Protein AF-A0ABD0LBJ8-F1 (afdb_monomer)

pLDDT: mean 75.41, std 18.87, range [37.12, 96.44]

Solvent-accessible surface area (backbone atoms only — not comparable to full-atom values): 8041 Å² total; per-residue (Å²): 137,84,80,82,58,65,66,61,53,30,58,74,68,73,45,76,58,71,65,61,52,50,52,53,50,43,50,54,51,50,53,54,32,66,19,31,84,89,42,75,59,33,61,58,64,74,44,83,78,84,68,85,86,60,100,71,45,73,64,54,51,41,52,52,52,50,60,76,42,48,92,79,50,78,96,73,78,71,70,57,60,75,73,72,73,68,58,73,90,63,93,75,80,80,69,74,86,67,92,69,88,79,82,81,70,96,66,96,70,92,77,87,76,80,86,83,76,135

Secondary structure (DSSP, 8-state):
-PPPPHHHHHHHTTPPPHHHHHHHHHHHHHHHHHH-TT-HHHHHHHS----SS-S--HHHHHHHHHHHTTTTS-S--PPPPGGGGGS---TT-------------SS-----PPPPP-

Radius of gyration: 24.36 Å; Cα contacts (8 Å, |Δi|>4): 40; chains: 1; bounding box: 75×47×55 Å

Structure (mmCIF, N/CA/C/O backbone):
data_AF-A0ABD0LBJ8-F1
#
_entry.id   AF-A0ABD0LBJ8-F1
#
loop_
_atom_site.group_PDB
_atom_site.id
_atom_site.type_symbol
_atom_site.label_atom_id
_atom_site.label_alt_id
_atom_site.label_comp_id
_atom_site.label_asym_id
_atom_site.label_entity_id
_atom_site.label_seq_id
_atom_site.pdbx_PDB_ins_code
_atom_site.Cartn_x
_atom_site.Cartn_y
_atom_site.Cartn_z
_atom_site.occupancy
_atom_site.B_iso_or_equiv
_atom_site.auth_seq_id
_atom_site.auth_comp_id
_atom_site.auth_asym_id
_atom_site.auth_atom_id
_atom_site.pdbx_PDB_model_num
ATOM 1 N N . MET A 1 1 ? -0.950 3.191 -35.096 1.00 82.00 1 MET A N 1
ATOM 2 C CA . MET A 1 1 ? 0.172 3.295 -34.131 1.00 82.00 1 MET A CA 1
ATOM 3 C C . MET A 1 1 ? 0.077 2.151 -33.137 1.00 82.00 1 MET A C 1
ATOM 5 O O . MET A 1 1 ? -1.035 1.815 -32.752 1.00 82.00 1 MET A O 1
ATOM 9 N N . LYS A 1 2 ? 1.204 1.543 -32.747 1.00 87.56 2 LYS A N 1
ATOM 10 C CA . LYS A 1 2 ? 1.242 0.554 -31.658 1.00 87.56 2 LYS A CA 1
ATOM 11 C C . LYS A 1 2 ? 1.616 1.270 -30.362 1.00 87.56 2 LYS A C 1
ATOM 13 O O . LYS A 1 2 ? 2.491 2.129 -30.386 1.00 87.56 2 LYS A O 1
ATOM 18 N N . SER A 1 3 ? 0.939 0.945 -29.268 1.00 92.62 3 SER A N 1
ATOM 19 C CA . SER A 1 3 ? 1.266 1.468 -27.940 1.00 92.62 3 SER A CA 1
ATOM 20 C C . SER A 1 3 ? 2.429 0.698 -27.319 1.00 92.62 3 SER A C 1
ATOM 22 O O . SER A 1 3 ? 2.572 -0.506 -27.545 1.00 92.62 3 SER A O 1
ATOM 24 N N . THR A 1 4 ? 3.221 1.372 -26.490 1.00 91.81 4 THR A N 1
ATOM 25 C CA . THR A 1 4 ? 4.264 0.731 -25.682 1.00 91.81 4 THR A CA 1
ATOM 26 C C . THR A 1 4 ? 3.622 -0.115 -24.576 1.00 91.81 4 THR A C 1
ATOM 28 O O . THR A 1 4 ? 2.739 0.385 -23.874 1.00 91.81 4 THR A O 1
ATOM 31 N N . PRO A 1 5 ? 4.027 -1.3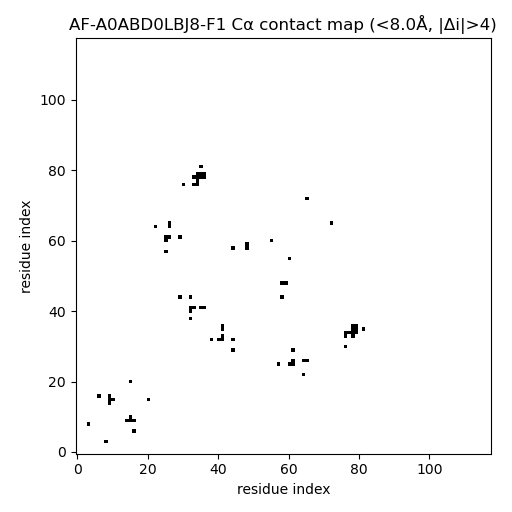85 -24.390 1.00 94.94 5 PRO A N 1
ATOM 32 C CA . PRO A 1 5 ? 3.555 -2.196 -23.272 1.00 94.94 5 PRO A CA 1
ATOM 33 C C . PRO A 1 5 ? 3.884 -1.555 -21.918 1.00 94.94 5 PRO A C 1
ATOM 35 O O . PRO A 1 5 ? 4.990 -1.056 -21.718 1.00 94.94 5 PRO A O 1
ATOM 38 N N . ILE A 1 6 ? 2.945 -1.623 -20.967 1.00 93.69 6 ILE A N 1
ATOM 39 C CA . ILE A 1 6 ? 3.064 -0.967 -19.651 1.00 93.69 6 ILE A CA 1
ATOM 40 C C . ILE A 1 6 ? 4.344 -1.363 -18.905 1.00 93.69 6 ILE A C 1
ATOM 42 O O . ILE A 1 6 ? 5.007 -0.496 -18.354 1.00 93.69 6 ILE A O 1
ATOM 46 N N . LYS A 1 7 ? 4.738 -2.641 -18.966 1.00 93.94 7 LYS A N 1
ATOM 47 C CA . LYS A 1 7 ? 5.938 -3.152 -18.287 1.00 93.94 7 LYS A CA 1
ATOM 48 C C . LYS A 1 7 ? 7.211 -2.463 -18.774 1.00 93.94 7 LYS A C 1
ATOM 50 O O . LYS A 1 7 ? 8.012 -2.022 -17.967 1.00 93.94 7 LYS A O 1
ATOM 55 N N . VAL A 1 8 ? 7.336 -2.284 -20.090 1.00 95.06 8 VAL A N 1
ATOM 56 C CA . VAL A 1 8 ? 8.487 -1.603 -20.702 1.00 95.06 8 VAL A CA 1
ATOM 57 C C . VAL A 1 8 ? 8.537 -0.143 -20.261 1.00 95.06 8 VAL A C 1
ATOM 59 O O . VAL A 1 8 ? 9.608 0.387 -19.984 1.00 95.06 8 VAL A O 1
ATOM 62 N N . MET A 1 9 ? 7.380 0.515 -20.162 1.00 95.69 9 MET A N 1
ATOM 63 C CA . MET A 1 9 ? 7.299 1.888 -19.664 1.00 95.69 9 MET A CA 1
ATOM 64 C C . MET A 1 9 ? 7.648 1.981 -18.170 1.00 95.69 9 MET A C 1
ATOM 66 O O . MET A 1 9 ? 8.382 2.886 -17.786 1.00 95.69 9 MET A O 1
ATOM 70 N N . GLU A 1 10 ? 7.153 1.059 -17.340 1.00 95.94 10 GLU A N 1
ATOM 71 C CA . GLU A 1 10 ? 7.477 0.981 -15.908 1.00 95.94 10 GLU A CA 1
ATOM 72 C C . GLU A 1 10 ? 8.982 0.761 -15.692 1.00 95.94 10 GLU A C 1
ATOM 74 O O . GLU A 1 10 ? 9.595 1.488 -14.914 1.00 95.94 10 GLU A O 1
ATOM 79 N N . GLU A 1 11 ? 9.596 -0.153 -16.447 1.00 95.25 11 GLU A N 1
ATOM 80 C CA . GLU A 1 11 ? 11.039 -0.417 -16.419 1.00 95.25 11 GLU A CA 1
ATOM 81 C C . GLU A 1 11 ? 11.854 0.797 -16.884 1.00 95.25 11 GLU A C 1
ATOM 83 O O . GLU A 1 11 ? 12.781 1.217 -16.195 1.00 95.25 11 GLU A O 1
ATOM 88 N N . THR A 1 12 ? 11.476 1.410 -18.013 1.00 96.44 12 THR A N 1
ATOM 89 C CA . THR A 1 12 ? 12.185 2.577 -18.573 1.00 96.44 12 THR A CA 1
ATOM 90 C C . THR A 1 12 ? 12.119 3.781 -17.636 1.00 96.44 12 THR A C 1
ATOM 92 O O . THR A 1 12 ? 13.085 4.528 -17.513 1.00 96.44 12 THR A O 1
ATOM 95 N N . ALA A 1 13 ? 10.985 3.977 -16.961 1.00 95.56 13 ALA A N 1
ATOM 96 C CA . ALA A 1 13 ? 10.799 5.060 -16.003 1.00 95.56 13 ALA A CA 1
ATOM 97 C C . ALA A 1 13 ? 11.308 4.719 -14.588 1.00 95.56 13 ALA A C 1
ATOM 99 O O . ALA A 1 13 ? 11.181 5.554 -13.694 1.00 95.56 13 ALA A O 1
ATOM 100 N N . ALA A 1 14 ? 11.847 3.512 -14.367 1.00 95.75 14 ALA A N 1
ATOM 101 C CA . ALA A 1 14 ? 12.228 2.989 -13.053 1.00 95.75 14 ALA A CA 1
ATOM 102 C C . ALA A 1 14 ? 11.095 3.074 -12.003 1.00 95.75 14 ALA A C 1
ATOM 104 O O . ALA A 1 14 ? 11.324 3.326 -10.820 1.00 95.75 14 ALA A O 1
ATOM 105 N N . ILE A 1 15 ? 9.847 2.867 -12.435 1.00 94.50 15 ILE A N 1
ATOM 106 C CA . ILE A 1 15 ? 8.656 2.903 -11.584 1.00 94.50 15 ILE A CA 1
ATOM 107 C C . ILE A 1 15 ? 8.279 1.473 -11.196 1.00 94.50 15 ILE A C 1
ATOM 109 O O . ILE A 1 15 ? 8.213 0.580 -12.036 1.00 94.50 15 ILE A O 1
ATOM 113 N N . HIS A 1 16 ? 7.958 1.251 -9.920 1.00 95.06 16 HIS A N 1
ATOM 114 C CA . HIS A 1 16 ? 7.451 -0.046 -9.477 1.00 95.06 16 HIS A CA 1
ATOM 115 C C . HIS A 1 16 ? 6.131 -0.431 -10.169 1.00 95.06 16 HIS A C 1
ATOM 117 O O . HIS A 1 16 ? 5.308 0.443 -10.457 1.00 95.06 16 HIS A O 1
ATOM 123 N N . PRO A 1 17 ? 5.852 -1.735 -10.342 1.00 95.75 17 PRO A N 1
ATOM 124 C CA . PRO A 1 17 ? 4.577 -2.200 -10.874 1.00 95.75 17 PRO A CA 1
ATOM 125 C C . PRO A 1 17 ? 3.379 -1.604 -10.129 1.00 95.75 17 PRO A C 1
ATOM 127 O O . PRO A 1 17 ? 3.434 -1.349 -8.920 1.00 95.75 17 PRO A O 1
ATOM 130 N N . LEU A 1 18 ? 2.281 -1.374 -10.849 1.00 92.62 18 LEU A N 1
ATOM 131 C CA . LEU A 1 18 ? 1.075 -0.748 -10.294 1.00 92.62 18 LEU A CA 1
ATOM 132 C C . LEU A 1 18 ? 0.559 -1.419 -9.012 1.00 92.62 18 LEU A C 1
ATOM 134 O O . LEU A 1 18 ? 0.155 -0.718 -8.086 1.00 92.62 18 LEU A O 1
ATOM 138 N N . ASP A 1 19 ? 0.604 -2.746 -8.934 1.00 92.38 19 ASP A N 1
ATOM 139 C CA . ASP A 1 19 ? 0.091 -3.478 -7.773 1.00 92.38 19 ASP A CA 1
ATOM 140 C C . ASP A 1 19 ? 0.940 -3.227 -6.524 1.00 92.38 19 ASP A C 1
ATOM 142 O O . ASP A 1 19 ? 0.404 -2.837 -5.491 1.00 92.38 19 ASP A O 1
ATOM 146 N N . LYS A 1 20 ? 2.273 -3.245 -6.648 1.00 93.19 20 LYS A N 1
ATOM 147 C CA . LYS A 1 20 ? 3.174 -2.896 -5.536 1.00 93.19 20 LYS A CA 1
ATOM 148 C C . LYS A 1 20 ? 2.964 -1.466 -5.038 1.00 93.19 20 LYS A C 1
ATOM 150 O O . LYS A 1 20 ? 3.029 -1.207 -3.839 1.00 93.19 20 LYS A O 1
ATOM 155 N N . ARG A 1 21 ? 2.658 -0.531 -5.942 1.00 94.94 21 ARG A N 1
ATOM 156 C CA . ARG A 1 21 ? 2.320 0.853 -5.571 1.00 94.94 21 ARG A CA 1
ATOM 157 C C . ARG A 1 21 ? 0.989 0.945 -4.821 1.00 94.94 21 ARG A C 1
ATOM 159 O O . ARG A 1 21 ? 0.865 1.760 -3.906 1.00 94.94 21 ARG A O 1
ATOM 166 N N . ARG A 1 22 ? -0.007 0.136 -5.196 1.00 94.88 22 ARG A N 1
ATOM 167 C CA . ARG A 1 22 ? -1.295 0.054 -4.486 1.00 94.88 22 ARG A CA 1
ATOM 168 C C . ARG A 1 22 ? -1.102 -0.501 -3.080 1.00 94.88 22 ARG A C 1
ATOM 170 O O . ARG A 1 22 ? -1.596 0.117 -2.140 1.00 94.88 22 ARG A O 1
ATOM 177 N N . ASP A 1 23 ? -0.326 -1.569 -2.939 1.00 94.00 23 ASP A N 1
ATOM 178 C CA . ASP A 1 23 ? -0.034 -2.190 -1.645 1.00 94.00 23 ASP A CA 1
ATOM 179 C C . ASP A 1 23 ? 0.689 -1.212 -0.714 1.00 94.00 23 ASP A C 1
ATOM 181 O O . ASP A 1 23 ? 0.227 -0.949 0.398 1.00 94.00 23 ASP A O 1
ATOM 185 N N . ALA A 1 24 ? 1.748 -0.561 -1.207 1.00 93.31 24 ALA A N 1
ATOM 186 C CA . ALA A 1 24 ? 2.480 0.456 -0.454 1.00 93.31 24 ALA A CA 1
ATOM 187 C C . ALA A 1 24 ? 1.569 1.616 -0.011 1.00 93.31 24 ALA A C 1
ATOM 189 O O . ALA A 1 24 ? 1.655 2.093 1.123 1.00 93.31 24 ALA A O 1
ATOM 190 N N . LYS A 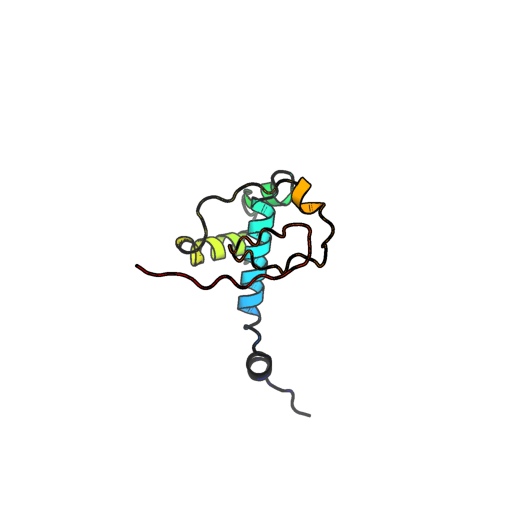1 25 ? 0.643 2.047 -0.878 1.00 95.69 25 LYS A N 1
ATOM 191 C CA . LYS A 1 25 ? -0.338 3.087 -0.546 1.00 95.69 25 LYS A CA 1
ATOM 192 C C . LYS A 1 25 ? -1.307 2.636 0.548 1.00 95.69 25 LYS A C 1
ATOM 194 O O . LYS A 1 25 ? -1.610 3.428 1.442 1.00 95.69 25 LYS A O 1
ATOM 199 N N . ILE A 1 26 ? -1.783 1.392 0.492 1.00 94.12 26 ILE A N 1
ATOM 200 C CA . ILE A 1 26 ? -2.665 0.820 1.517 1.00 94.12 26 ILE A CA 1
ATOM 201 C C . ILE A 1 26 ? -1.931 0.735 2.854 1.00 94.12 26 ILE A C 1
ATOM 203 O O . ILE A 1 26 ? -2.484 1.154 3.874 1.00 94.12 26 ILE A O 1
ATOM 207 N N . MET A 1 27 ? -0.683 0.260 2.854 1.00 92.75 27 MET A N 1
ATOM 208 C CA . MET A 1 27 ? 0.146 0.184 4.057 1.00 92.75 27 MET A CA 1
ATOM 209 C C . MET A 1 27 ? 0.378 1.566 4.671 1.00 92.75 27 MET A C 1
ATOM 211 O O . MET A 1 27 ? 0.084 1.762 5.849 1.00 92.75 27 MET A O 1
ATOM 215 N N . GLY A 1 28 ? 0.796 2.553 3.872 1.00 91.25 28 GLY A N 1
ATOM 216 C CA . GLY A 1 28 ? 1.023 3.916 4.356 1.00 91.25 28 GLY A CA 1
ATOM 217 C C . GLY A 1 28 ? -0.239 4.572 4.927 1.00 91.25 28 GLY A C 1
ATOM 218 O O . GLY A 1 28 ? -0.194 5.218 5.973 1.00 91.25 28 GLY A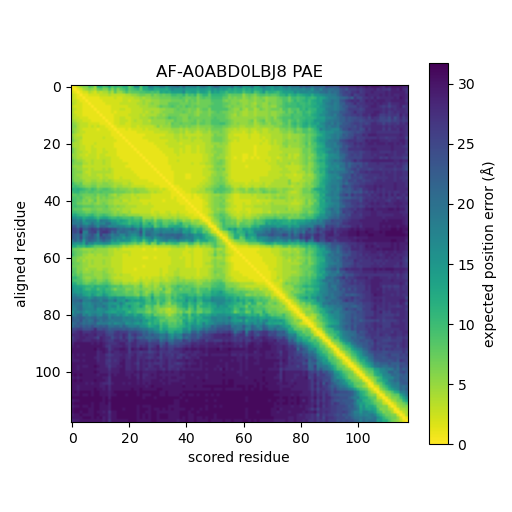 O 1
ATOM 219 N N . GLN A 1 29 ? -1.399 4.374 4.291 1.00 92.75 29 GLN A N 1
ATOM 220 C CA . GLN A 1 29 ? -2.673 4.880 4.816 1.00 92.75 29 GLN A CA 1
ATOM 221 C C . GLN A 1 29 ? -3.107 4.163 6.094 1.00 92.75 29 GLN A C 1
ATOM 223 O O . GLN A 1 29 ? -3.608 4.802 7.017 1.00 92.75 29 GLN A O 1
ATOM 228 N N . THR A 1 30 ? -2.912 2.848 6.154 1.00 91.69 30 THR A N 1
ATOM 229 C CA . THR A 1 30 ? -3.218 2.044 7.340 1.00 91.69 30 THR A CA 1
ATOM 230 C C . THR A 1 30 ? -2.420 2.532 8.537 1.00 91.69 30 THR A C 1
ATOM 232 O O . THR A 1 30 ? -2.996 2.780 9.594 1.00 91.69 30 THR A O 1
ATOM 235 N N . GLU A 1 31 ? -1.119 2.729 8.346 1.00 89.81 31 GLU A N 1
ATOM 236 C CA . GLU A 1 31 ? -0.222 3.228 9.379 1.00 89.81 31 GLU A CA 1
ATOM 237 C C . GLU A 1 31 ? -0.626 4.629 9.833 1.00 89.81 31 GLU A C 1
ATOM 239 O O . GLU A 1 31 ? -0.860 4.859 11.018 1.00 89.81 31 GLU A O 1
ATOM 244 N N . LYS A 1 32 ? -0.887 5.528 8.876 1.00 90.25 32 LYS A N 1
ATOM 245 C CA . LYS A 1 32 ? -1.422 6.860 9.168 1.00 90.25 32 LYS A CA 1
ATOM 246 C C . LYS A 1 32 ? -2.662 6.798 10.066 1.00 90.25 32 LYS A C 1
ATOM 248 O O . LYS A 1 32 ? -2.762 7.556 11.023 1.00 90.25 32 LYS A O 1
ATOM 253 N N . TYR A 1 33 ? -3.625 5.921 9.781 1.00 90.69 33 TYR A N 1
ATOM 254 C CA . TYR A 1 33 ? -4.846 5.834 10.589 1.00 90.69 33 TYR A CA 1
ATOM 255 C C . TYR A 1 33 ? -4.635 5.187 11.957 1.00 90.69 33 TYR A C 1
ATOM 257 O O . TYR A 1 33 ? -5.348 5.546 12.893 1.00 90.69 33 TYR A O 1
ATOM 265 N N . LYS A 1 34 ? -3.678 4.263 12.097 1.00 87.75 34 LYS A N 1
ATOM 266 C CA . LYS A 1 34 ? -3.311 3.699 13.404 1.00 87.75 34 LYS A CA 1
ATOM 267 C C . LYS A 1 34 ? -2.742 4.772 14.323 1.00 87.75 34 LYS A C 1
ATOM 269 O O . LYS A 1 34 ? -3.132 4.828 15.491 1.00 87.75 34 LYS A O 1
ATOM 274 N N . CYS A 1 35 ? -1.902 5.649 13.779 1.00 87.44 35 CYS A N 1
ATOM 275 C CA . CYS A 1 35 ? -1.236 6.677 14.564 1.00 87.44 35 CYS A CA 1
ATOM 276 C C . CYS A 1 35 ? -2.120 7.892 14.882 1.00 87.44 35 CYS A C 1
ATOM 278 O O . CYS A 1 35 ? -1.740 8.694 15.725 1.00 87.44 35 CYS A O 1
ATOM 280 N N . LEU A 1 36 ? -3.300 8.038 14.267 1.00 88.62 36 LEU A N 1
ATOM 281 C CA . LEU A 1 36 ? -4.221 9.147 14.540 1.00 88.62 36 LEU A CA 1
ATOM 282 C C . LEU A 1 36 ? -5.350 8.714 15.493 1.00 88.62 36 LEU A C 1
ATOM 284 O O . LEU A 1 36 ? -6.368 8.182 15.033 1.00 88.62 36 LEU A O 1
ATOM 288 N N . PRO A 1 37 ? -5.229 8.955 16.816 1.00 84.62 37 PRO A N 1
ATOM 289 C CA . PRO A 1 37 ? -6.149 8.397 17.805 1.00 84.62 37 PRO A CA 1
ATOM 290 C C . PRO A 1 37 ? -7.600 8.858 17.637 1.00 84.62 37 PRO A C 1
ATOM 292 O O . PRO A 1 37 ? -8.505 8.058 17.876 1.00 84.62 37 PRO A O 1
ATOM 295 N N . ASN A 1 38 ? -7.804 10.095 17.173 1.00 88.44 38 ASN A N 1
ATOM 296 C CA . ASN A 1 38 ? -9.113 10.739 17.013 1.00 88.44 38 ASN A CA 1
ATOM 297 C C . ASN A 1 38 ? -9.688 10.615 15.589 1.00 88.44 38 ASN A C 1
ATOM 299 O O . ASN A 1 38 ? -10.725 11.202 15.283 1.00 88.44 38 ASN A O 1
ATOM 303 N N . HIS A 1 39 ? -9.025 9.885 14.686 1.00 89.62 39 HIS A N 1
ATOM 304 C CA . HIS A 1 39 ? -9.475 9.775 13.302 1.00 89.62 39 HIS A CA 1
ATOM 305 C C . HIS A 1 39 ? -10.565 8.694 13.159 1.00 89.62 39 HIS A C 1
ATOM 307 O O . HIS A 1 39 ? -10.361 7.562 13.605 1.00 89.62 39 HIS A O 1
ATOM 313 N N . PRO A 1 40 ? -11.688 8.956 12.460 1.00 89.94 40 PRO A N 1
ATOM 314 C CA . PRO A 1 40 ? -12.801 8.003 12.352 1.00 89.94 40 PRO A CA 1
ATOM 315 C C . PRO A 1 40 ? -12.392 6.667 11.716 1.00 89.94 40 PRO A C 1
ATOM 317 O O . PRO A 1 40 ? -12.939 5.612 12.042 1.00 89.94 40 PRO A O 1
ATOM 320 N N . MET A 1 41 ? -11.387 6.674 10.830 1.00 91.44 41 MET A N 1
ATOM 321 C CA . MET A 1 41 ? -10.869 5.425 10.264 1.00 91.44 41 MET A CA 1
ATOM 322 C C . MET A 1 41 ? -10.223 4.510 11.297 1.00 91.44 41 MET A C 1
ATOM 324 O O . MET A 1 41 ? -10.312 3.305 11.111 1.00 91.44 41 MET A O 1
ATOM 328 N N . ARG A 1 42 ? -9.641 5.016 12.390 1.00 89.69 42 ARG A N 1
ATOM 329 C CA . ARG A 1 42 ? -9.010 4.161 13.405 1.00 89.69 42 ARG A CA 1
ATOM 330 C C . ARG A 1 42 ? -10.010 3.170 13.999 1.00 89.69 42 ARG A C 1
ATOM 332 O O . ARG A 1 42 ? -9.737 1.976 14.067 1.00 89.69 42 ARG A O 1
ATOM 339 N N . GLN A 1 43 ? -11.211 3.645 14.333 1.00 88.44 43 GLN A N 1
ATOM 340 C CA . GLN A 1 43 ? -12.291 2.779 14.807 1.00 88.44 43 GLN A CA 1
ATOM 341 C C . GLN A 1 43 ? -12.742 1.791 13.720 1.00 88.44 43 GLN A C 1
ATOM 343 O O . GLN A 1 43 ? -12.934 0.610 13.999 1.00 88.44 43 GLN A O 1
ATOM 348 N N . ARG A 1 44 ? -12.856 2.246 12.464 1.00 88.44 44 ARG A N 1
ATOM 349 C CA . ARG A 1 44 ? -13.237 1.387 11.329 1.00 88.44 44 ARG A CA 1
ATOM 350 C C . ARG A 1 44 ? -12.202 0.300 11.018 1.00 88.44 44 ARG A C 1
ATOM 352 O O . ARG A 1 44 ? -12.603 -0.786 10.618 1.00 88.44 44 ARG A O 1
ATOM 359 N N . MET A 1 45 ? -10.911 0.569 11.223 1.00 87.31 45 MET A N 1
ATOM 360 C CA . MET A 1 45 ? -9.818 -0.407 11.080 1.00 87.31 45 MET A CA 1
ATOM 361 C C . MET A 1 45 ? -9.933 -1.557 12.081 1.00 87.31 45 MET A C 1
ATOM 363 O O . MET A 1 45 ? -9.708 -2.715 11.723 1.00 87.31 45 MET A O 1
ATOM 367 N N . ASN A 1 46 ? -10.343 -1.240 13.310 1.00 83.44 46 ASN A N 1
ATOM 368 C CA . ASN A 1 46 ? -10.535 -2.219 14.382 1.00 83.44 46 ASN A CA 1
ATOM 369 C C . ASN A 1 46 ? -11.875 -2.964 14.282 1.00 83.44 46 ASN A C 1
ATOM 371 O O . ASN A 1 46 ? -12.050 -4.005 14.910 1.00 83.44 46 ASN A O 1
ATOM 375 N N . GLY A 1 47 ? -12.820 -2.445 13.498 1.00 81.81 47 GLY A N 1
ATOM 376 C CA . GLY A 1 47 ? -14.127 -3.055 13.296 1.00 81.81 47 GLY A CA 1
ATOM 377 C C . GLY A 1 47 ? -14.081 -4.389 12.543 1.00 81.81 47 GLY A C 1
ATOM 378 O O . GLY A 1 47 ? -13.126 -4.728 11.831 1.00 81.81 47 GLY A O 1
ATOM 379 N N . ILE A 1 48 ? -15.174 -5.141 12.673 1.00 76.81 48 ILE A N 1
ATOM 380 C CA . ILE A 1 48 ? -15.429 -6.329 11.859 1.00 76.81 48 ILE A CA 1
ATOM 381 C C . ILE A 1 48 ? -15.816 -5.861 10.454 1.00 76.81 48 ILE A C 1
ATOM 383 O O . ILE A 1 48 ? -16.662 -4.983 10.272 1.00 76.81 48 ILE A O 1
ATOM 387 N N . THR A 1 49 ? -15.181 -6.439 9.439 1.00 73.50 49 THR A N 1
ATOM 388 C CA . THR A 1 49 ? -15.537 -6.189 8.045 1.00 73.50 49 THR A CA 1
ATOM 389 C C . THR A 1 49 ? -16.874 -6.859 7.755 1.00 73.50 49 THR A C 1
ATOM 391 O O . THR A 1 49 ? -16.940 -8.084 7.661 1.00 73.50 49 THR A O 1
ATOM 394 N N . ASN A 1 50 ? -17.942 -6.070 7.615 1.00 67.00 50 ASN A N 1
ATOM 395 C CA . ASN A 1 50 ? -19.258 -6.558 7.196 1.00 67.00 50 ASN A CA 1
ATOM 396 C C . ASN A 1 50 ? -19.199 -6.971 5.717 1.00 67.00 50 ASN A C 1
ATOM 398 O O . ASN A 1 50 ? -19.575 -6.219 4.817 1.00 67.00 50 ASN A O 1
ATOM 402 N N . ASN A 1 51 ? -18.671 -8.165 5.460 1.00 62.16 51 ASN A N 1
ATOM 403 C CA . ASN A 1 51 ? -18.342 -8.659 4.127 1.00 62.16 51 ASN A CA 1
ATOM 404 C C . ASN A 1 51 ? -19.564 -9.273 3.424 1.00 62.16 51 ASN A C 1
ATOM 406 O O . ASN A 1 51 ? -19.526 -10.407 2.959 1.00 62.16 51 ASN A O 1
ATOM 410 N N . ARG A 1 52 ? -20.677 -8.530 3.333 1.00 65.19 52 ARG A N 1
ATOM 411 C CA . ARG A 1 52 ? -21.907 -9.084 2.746 1.00 65.19 52 ARG A CA 1
ATOM 412 C C . ARG A 1 52 ? -21.816 -9.297 1.227 1.00 65.19 52 ARG A C 1
ATOM 414 O O . ARG A 1 52 ? -22.588 -10.104 0.738 1.00 65.19 52 ARG A O 1
ATOM 421 N N . PHE A 1 53 ? -20.924 -8.623 0.478 1.00 64.19 53 PHE A N 1
ATOM 422 C CA . PHE A 1 53 ? -20.926 -8.759 -0.997 1.00 64.19 53 PHE A CA 1
ATOM 423 C C . PHE A 1 53 ? -19.654 -8.365 -1.799 1.00 64.19 53 PHE A C 1
ATOM 425 O O . PHE A 1 53 ? -19.755 -8.226 -3.016 1.00 64.19 53 PHE A O 1
ATOM 432 N N . LYS A 1 54 ? -18.455 -8.170 -1.214 1.00 64.62 54 LYS A N 1
ATOM 433 C CA . LYS A 1 54 ? -17.227 -7.895 -2.009 1.00 64.62 54 LYS A CA 1
ATOM 434 C C . LYS A 1 54 ? -16.015 -8.717 -1.558 1.00 64.62 54 LYS A C 1
ATOM 436 O O . LYS A 1 54 ? -15.741 -8.800 -0.367 1.00 64.62 54 LYS A O 1
ATOM 441 N N . HIS A 1 55 ? -15.290 -9.277 -2.534 1.00 65.19 55 HIS A N 1
ATOM 442 C CA . HIS A 1 55 ? -14.089 -10.102 -2.335 1.00 65.19 55 HIS A CA 1
ATOM 443 C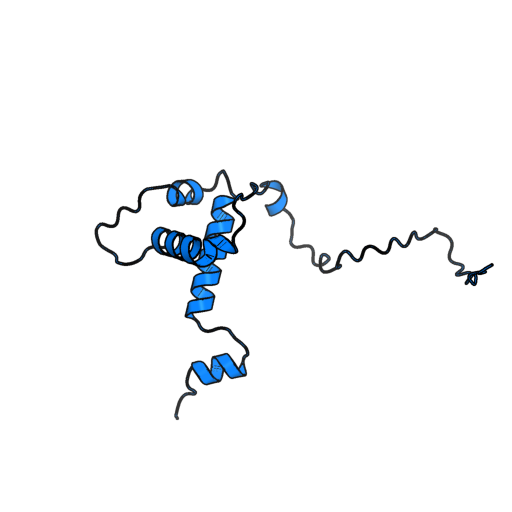 C . HIS A 1 55 ? -12.882 -9.335 -1.763 1.00 65.19 55 HIS A C 1
ATOM 445 O O . HIS A 1 55 ? -11.988 -9.967 -1.213 1.00 65.19 55 HIS A O 1
ATOM 451 N N . SER A 1 56 ? -12.866 -8.001 -1.837 1.00 73.56 56 SER A N 1
ATOM 452 C CA . SER A 1 56 ? -11.822 -7.162 -1.239 1.00 73.56 56 SER A CA 1
ATOM 453 C C . SER A 1 56 ? -12.389 -5.841 -0.714 1.00 73.56 56 SER A C 1
ATOM 455 O O . SER A 1 56 ? -13.345 -5.271 -1.252 1.00 73.56 56 SER A O 1
ATOM 457 N N . SER A 1 57 ? -11.815 -5.363 0.387 1.00 85.56 57 SER A N 1
ATOM 458 C CA . SER A 1 57 ? -12.082 -4.053 0.983 1.00 85.56 57 SER A CA 1
ATOM 459 C C . SER A 1 57 ? -10.773 -3.499 1.529 1.00 85.56 57 SER A C 1
ATOM 461 O O . SER A 1 57 ? -9.895 -4.274 1.889 1.00 85.56 57 SER A O 1
ATOM 463 N N . PHE A 1 58 ? -10.659 -2.178 1.679 1.00 89.00 58 PHE A N 1
ATOM 464 C CA . PHE A 1 58 ? -9.452 -1.561 2.247 1.00 89.00 58 PHE A CA 1
ATOM 465 C C . PHE A 1 58 ? -9.026 -2.206 3.579 1.00 89.00 58 PHE A C 1
ATOM 467 O O . PHE A 1 58 ? -7.853 -2.484 3.797 1.00 89.00 58 PHE A O 1
ATOM 474 N N . ILE A 1 59 ? -9.992 -2.516 4.450 1.00 89.19 59 ILE A N 1
ATOM 475 C CA . ILE A 1 59 ? -9.733 -3.168 5.740 1.00 89.19 59 ILE A CA 1
ATOM 476 C C . ILE A 1 59 ? -9.241 -4.608 5.548 1.00 89.19 59 ILE A C 1
ATOM 478 O O . ILE A 1 59 ? -8.329 -5.037 6.243 1.00 89.19 59 ILE A O 1
ATOM 482 N N . HIS A 1 60 ? -9.821 -5.351 4.607 1.00 88.44 60 HIS A N 1
ATOM 483 C CA . HIS A 1 60 ? -9.368 -6.701 4.280 1.00 88.44 60 HIS A CA 1
ATOM 484 C C . HIS A 1 60 ? -7.936 -6.685 3.732 1.00 88.44 60 HIS A C 1
ATOM 486 O O . HIS A 1 60 ? -7.069 -7.371 4.262 1.00 88.44 60 HIS A O 1
ATOM 492 N N . ASP A 1 61 ? -7.672 -5.838 2.740 1.00 90.44 61 ASP A N 1
ATOM 493 C CA . ASP A 1 61 ? -6.384 -5.784 2.051 1.00 90.44 61 ASP A CA 1
ATOM 494 C C . ASP A 1 61 ? -5.287 -5.277 2.993 1.00 90.44 61 ASP A C 1
ATOM 496 O O . ASP A 1 61 ? -4.205 -5.849 3.043 1.00 90.44 61 ASP A O 1
ATOM 500 N N . SER A 1 62 ? -5.593 -4.288 3.841 1.00 90.94 62 SER A N 1
ATOM 501 C CA . SER A 1 62 ? -4.671 -3.831 4.889 1.00 90.94 62 SER A CA 1
ATOM 502 C C . SER A 1 62 ? -4.311 -4.924 5.898 1.00 90.94 62 SER A C 1
ATOM 504 O O . SER A 1 62 ? -3.156 -5.014 6.307 1.00 90.94 62 SER A O 1
ATOM 506 N N . LYS A 1 63 ? -5.270 -5.775 6.294 1.00 89.25 63 LYS A N 1
ATOM 507 C CA . LYS A 1 63 ? -5.029 -6.893 7.219 1.00 89.25 63 LYS A CA 1
ATOM 508 C C . LYS A 1 63 ? -4.213 -7.998 6.552 1.00 89.25 63 LYS A C 1
ATOM 510 O O . LYS A 1 63 ? -3.297 -8.525 7.178 1.00 89.25 63 LYS A O 1
ATOM 515 N N . SER A 1 64 ? -4.514 -8.318 5.296 1.00 90.56 64 SER A N 1
ATOM 516 C CA . SER A 1 64 ? -3.748 -9.286 4.508 1.00 90.56 64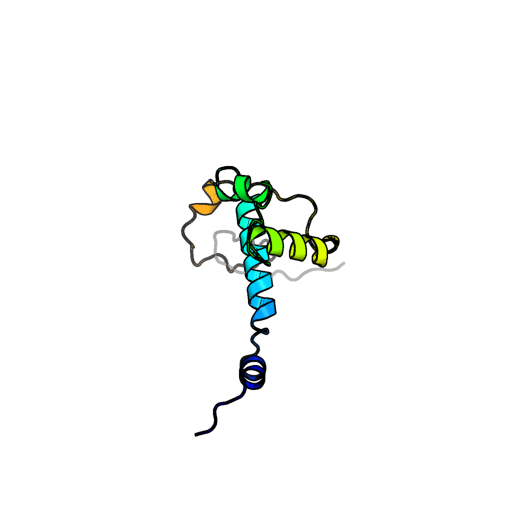 SER A CA 1
ATOM 517 C C . SER A 1 64 ? -2.303 -8.830 4.304 1.00 90.56 64 SER A C 1
ATOM 519 O O . SER A 1 64 ? -1.392 -9.589 4.621 1.00 90.56 64 SER A O 1
ATOM 521 N N . LEU A 1 65 ? -2.086 -7.576 3.893 1.00 91.62 65 LEU A N 1
ATOM 522 C CA . LEU A 1 65 ? -0.746 -6.999 3.725 1.00 91.62 65 LEU A CA 1
ATOM 523 C C . LEU A 1 65 ? 0.019 -6.909 5.050 1.00 91.62 65 LEU A C 1
ATOM 525 O O . LEU A 1 65 ? 1.211 -7.198 5.098 1.00 91.62 65 LEU A O 1
ATOM 529 N N . ALA A 1 66 ? -0.656 -6.560 6.150 1.00 89.50 66 ALA A N 1
ATOM 530 C CA . ALA A 1 66 ? -0.028 -6.551 7.470 1.00 89.50 66 ALA A CA 1
ATOM 531 C C . ALA A 1 66 ? 0.429 -7.951 7.911 1.00 89.50 66 ALA A C 1
ATOM 533 O O . ALA A 1 66 ? 1.448 -8.069 8.583 1.00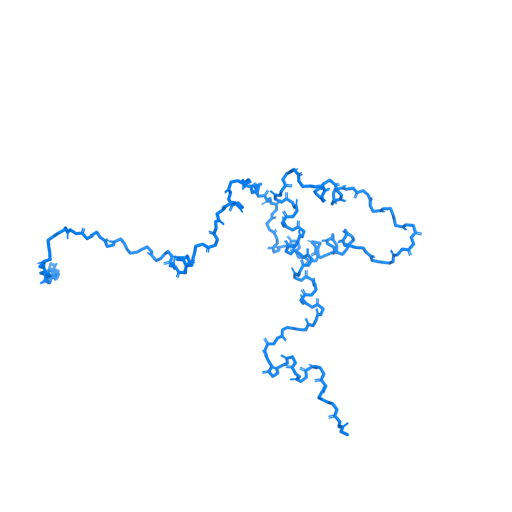 89.50 66 ALA A O 1
ATOM 534 N N . LYS A 1 67 ? -0.308 -9.003 7.531 1.00 90.31 67 LYS A N 1
ATOM 535 C CA . LYS A 1 67 ? 0.076 -10.394 7.797 1.00 90.31 67 LYS A CA 1
ATOM 536 C C . LYS A 1 67 ? 1.236 -10.844 6.906 1.00 90.31 67 LYS A C 1
ATOM 538 O O . LYS A 1 67 ? 2.136 -11.512 7.395 1.00 90.31 67 LYS A O 1
ATOM 543 N N . GLU A 1 68 ? 1.219 -10.482 5.624 1.00 92.31 68 GLU A N 1
ATOM 544 C CA . GLU A 1 68 ? 2.301 -10.801 4.680 1.00 92.31 68 GLU A CA 1
ATOM 545 C C . GLU A 1 68 ? 3.640 -10.186 5.113 1.00 92.31 68 GLU A C 1
ATOM 547 O O . GLU A 1 68 ? 4.685 -10.813 4.973 1.00 92.31 68 GLU A O 1
ATOM 552 N N . HIS A 1 69 ? 3.606 -8.982 5.687 1.00 89.31 69 HIS A N 1
ATOM 553 C CA . HIS A 1 69 ? 4.796 -8.237 6.099 1.00 89.31 69 HIS A CA 1
ATOM 554 C C . HIS A 1 69 ? 4.991 -8.184 7.619 1.00 89.31 69 HIS A C 1
ATOM 556 O O . HIS A 1 69 ? 5.656 -7.278 8.123 1.00 89.31 69 HIS A O 1
ATOM 562 N N . GLN A 1 70 ? 4.425 -9.141 8.358 1.00 87.19 70 GLN A N 1
ATOM 563 C CA . GLN A 1 70 ? 4.423 -9.127 9.822 1.00 87.19 70 GLN A CA 1
ATOM 56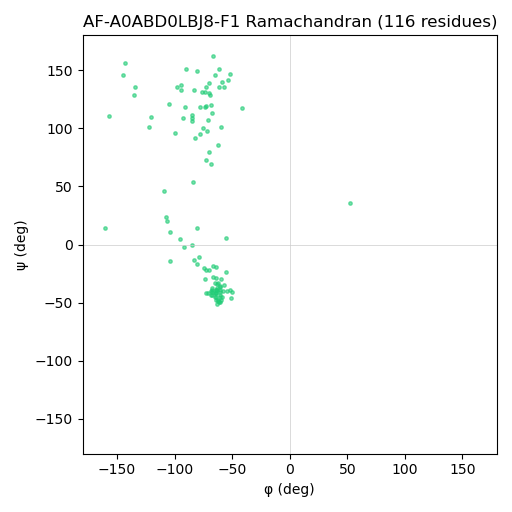4 C C . GLN A 1 70 ? 5.836 -9.057 10.424 1.00 87.19 70 GLN A C 1
ATOM 566 O O . GLN A 1 70 ? 6.031 -8.372 11.423 1.00 87.19 70 GLN A O 1
ATOM 571 N N . ASP A 1 71 ? 6.821 -9.688 9.783 1.00 87.38 71 ASP A N 1
ATOM 572 C CA . ASP A 1 71 ? 8.211 -9.716 10.258 1.00 87.38 71 ASP A CA 1
ATOM 573 C C . ASP A 1 71 ? 8.959 -8.389 10.042 1.00 87.38 71 ASP A C 1
ATOM 575 O O . ASP A 1 71 ? 9.981 -8.133 10.673 1.00 87.38 71 ASP A O 1
ATOM 579 N N . SER A 1 72 ? 8.476 -7.542 9.127 1.00 83.88 72 SER A N 1
ATOM 580 C CA . SER A 1 72 ? 9.123 -6.275 8.750 1.00 83.88 72 SER A CA 1
ATOM 581 C C . SER A 1 72 ? 8.440 -5.042 9.347 1.00 83.88 72 SER A C 1
ATOM 583 O O . SER A 1 72 ? 9.001 -3.948 9.303 1.00 83.88 72 SER A O 1
ATOM 585 N N . ILE A 1 73 ? 7.224 -5.192 9.877 1.00 78.62 73 ILE A N 1
ATOM 586 C CA . ILE A 1 73 ? 6.440 -4.095 10.450 1.00 78.62 73 ILE A CA 1
ATOM 587 C C . ILE A 1 73 ? 6.685 -4.045 11.967 1.00 78.62 73 ILE A C 1
ATOM 589 O O . ILE A 1 73 ? 6.592 -5.075 12.633 1.00 78.62 73 ILE A O 1
ATOM 593 N N . PRO A 1 74 ? 6.952 -2.864 12.553 1.00 74.62 74 PRO A N 1
ATOM 594 C CA . PRO A 1 74 ? 7.109 -2.737 13.996 1.00 74.62 74 PRO A CA 1
ATOM 595 C C . PRO A 1 74 ? 5.822 -3.126 14.738 1.00 74.62 74 PRO A C 1
ATOM 597 O O . PRO A 1 74 ? 4.722 -2.697 14.389 1.00 74.62 74 PRO A O 1
ATOM 600 N N . SER A 1 75 ? 5.965 -3.906 15.812 1.00 73.06 75 SER A N 1
ATOM 601 C CA . SER A 1 75 ? 4.839 -4.430 16.601 1.00 73.06 75 SER A CA 1
ATOM 602 C C . SER A 1 75 ? 4.008 -3.353 17.307 1.00 73.06 75 SER A C 1
ATOM 604 O O . SER A 1 75 ? 2.877 -3.620 17.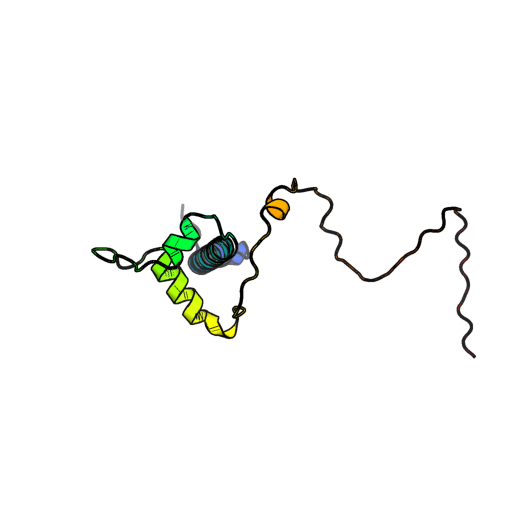709 1.00 73.06 75 SER A O 1
ATOM 606 N N . SER A 1 76 ? 4.559 -2.151 17.493 1.00 73.31 76 SER A N 1
ATOM 607 C CA . SER A 1 76 ? 3.903 -1.048 18.192 1.00 73.31 76 SER A CA 1
ATOM 608 C C . SER A 1 76 ? 4.078 0.258 17.428 1.00 73.31 76 SER A C 1
ATOM 610 O O . SER A 1 76 ? 5.194 0.637 17.075 1.00 73.31 76 SER A O 1
ATOM 612 N N . THR A 1 77 ? 2.962 0.942 17.195 1.00 73.56 77 THR A N 1
ATOM 613 C CA . THR A 1 77 ? 2.892 2.229 16.499 1.00 73.56 77 THR A CA 1
ATOM 614 C C . THR A 1 77 ? 2.661 3.330 17.529 1.00 73.56 77 THR A C 1
ATOM 616 O O . THR A 1 77 ? 1.658 3.290 18.251 1.00 73.56 77 THR A O 1
ATOM 619 N N . LEU A 1 78 ? 3.566 4.307 17.617 1.00 78.38 78 LEU A N 1
ATOM 620 C CA . LEU A 1 78 ? 3.401 5.450 18.516 1.00 78.38 78 LEU A CA 1
ATOM 621 C C . LEU A 1 78 ? 2.318 6.398 17.965 1.00 78.38 78 LEU A C 1
ATOM 623 O O . LEU A 1 78 ? 2.309 6.665 16.761 1.00 78.38 78 LEU A O 1
ATOM 627 N N . PRO A 1 79 ? 1.393 6.902 18.805 1.00 80.12 79 PRO A N 1
ATOM 628 C CA . PRO A 1 79 ? 0.444 7.924 18.379 1.00 80.12 79 PRO A CA 1
ATOM 629 C C . PRO A 1 79 ? 1.183 9.159 17.854 1.00 80.12 79 PRO A C 1
ATOM 631 O O . PRO A 1 79 ? 2.137 9.615 18.480 1.00 80.12 79 PRO A O 1
ATOM 634 N N . LEU A 1 80 ? 0.726 9.699 16.726 1.00 75.75 80 LEU A N 1
ATOM 635 C CA . LEU A 1 80 ? 1.183 10.993 16.229 1.00 75.75 80 LEU A CA 1
ATOM 636 C C . LEU A 1 80 ? 0.525 12.091 17.067 1.00 75.75 80 LEU A C 1
ATOM 638 O O . LEU A 1 80 ? -0.697 12.065 17.269 1.00 75.75 80 LEU A O 1
ATOM 642 N N . ASP A 1 81 ? 1.321 13.049 17.538 1.00 77.81 81 ASP A N 1
ATOM 643 C CA . ASP A 1 81 ? 0.792 14.249 18.176 1.00 77.81 81 ASP A CA 1
ATOM 644 C C . ASP A 1 81 ? 0.098 15.096 17.092 1.00 77.81 81 ASP A C 1
ATOM 646 O O . ASP A 1 81 ? 0.684 15.353 16.035 1.00 77.81 81 ASP A O 1
ATOM 650 N N . PRO A 1 82 ? -1.162 15.526 17.283 1.00 69.00 82 PRO A N 1
ATOM 651 C CA . PRO A 1 82 ? -1.830 16.415 16.333 1.00 69.00 82 PRO A CA 1
ATOM 652 C C . PRO A 1 82 ? -1.052 17.716 16.061 1.00 69.00 82 PRO A C 1
ATOM 654 O O . PRO A 1 82 ? -1.225 18.297 14.989 1.00 69.00 82 PRO A O 1
ATOM 657 N N . SER A 1 83 ? -0.181 18.141 16.980 1.00 68.12 83 SER A N 1
ATOM 658 C CA . SER A 1 83 ? 0.676 19.324 16.837 1.00 68.12 83 SER A CA 1
ATOM 659 C C . SER A 1 83 ? 1.736 19.167 15.735 1.00 68.12 83 SER A C 1
ATOM 661 O O . SER A 1 83 ? 2.095 20.149 15.086 1.00 68.12 83 SER A O 1
ATOM 663 N N . ASP A 1 84 ? 2.172 17.935 15.449 1.00 65.31 84 ASP A N 1
ATOM 664 C CA . ASP A 1 84 ? 3.155 17.638 14.396 1.00 65.31 84 ASP A CA 1
ATOM 665 C C . ASP A 1 84 ? 2.562 17.792 12.985 1.00 65.31 84 ASP A C 1
ATOM 667 O O . ASP A 1 84 ? 3.279 18.004 12.010 1.00 65.31 84 ASP A O 1
ATOM 671 N N . LEU A 1 85 ? 1.232 17.717 12.857 1.00 63.09 85 LEU A N 1
ATOM 672 C CA . LEU A 1 85 ? 0.522 17.848 11.578 1.00 63.09 85 LEU A CA 1
ATOM 673 C C . LEU A 1 85 ? 0.285 19.307 11.169 1.00 63.09 85 LEU A C 1
ATOM 675 O O . LEU A 1 85 ? -0.119 19.563 10.035 1.00 63.09 85 LEU A O 1
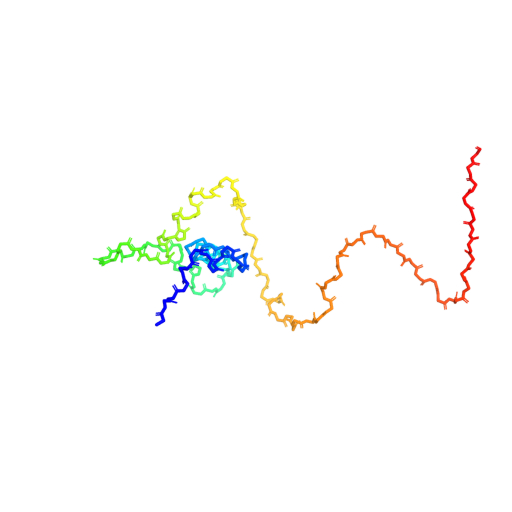ATOM 679 N N . GLN A 1 86 ? 0.476 20.247 12.098 1.00 60.62 86 GLN A N 1
ATOM 680 C CA . GLN A 1 86 ? 0.268 21.679 11.886 1.00 60.62 86 GLN A CA 1
ATOM 681 C C . GLN A 1 86 ? 1.525 22.415 11.430 1.00 60.62 86 GLN A C 1
ATOM 683 O O . GLN A 1 86 ? 1.447 23.616 11.162 1.00 60.62 86 GLN A O 1
ATOM 688 N N . GLN A 1 87 ? 2.666 21.732 11.316 1.00 57.19 87 GLN A N 1
ATOM 689 C CA . GLN A 1 87 ? 3.855 22.371 10.779 1.00 57.19 87 GLN A CA 1
ATOM 690 C C . GLN A 1 87 ? 3.624 22.665 9.288 1.00 57.19 87 GLN A C 1
ATOM 692 O O . GLN A 1 87 ? 3.359 21.730 8.523 1.00 57.19 87 GLN A O 1
ATOM 697 N N . PRO A 1 88 ? 3.677 23.940 8.841 1.00 51.25 88 PRO A N 1
ATOM 698 C CA . PRO A 1 88 ? 3.810 24.206 7.417 1.00 51.25 88 PRO A CA 1
ATOM 699 C C . PRO A 1 88 ? 5.023 23.416 6.928 1.00 51.25 88 PRO A C 1
ATOM 701 O O . PRO A 1 88 ? 6.006 23.305 7.658 1.00 51.25 88 PRO A O 1
ATOM 704 N N . LEU A 1 89 ? 4.939 22.838 5.727 1.00 53.03 89 LEU A N 1
ATOM 705 C CA . LEU A 1 89 ? 6.086 22.206 5.085 1.00 53.03 89 LEU A CA 1
ATOM 706 C C . LEU A 1 89 ? 7.131 23.306 4.856 1.00 53.03 89 LEU A C 1
ATOM 708 O O . LEU A 1 89 ? 7.123 23.984 3.834 1.00 53.03 89 LEU A O 1
ATOM 712 N N . THR A 1 90 ? 7.958 23.575 5.860 1.00 50.44 90 THR A N 1
ATOM 713 C CA . THR A 1 90 ? 9.080 24.485 5.737 1.00 50.44 90 THR A CA 1
ATOM 714 C C . THR A 1 90 ? 10.107 23.752 4.900 1.00 50.44 90 THR A C 1
ATOM 716 O O . THR A 1 90 ? 10.575 22.680 5.280 1.00 50.44 90 THR A O 1
ATOM 719 N N . GLU A 1 91 ? 10.430 24.335 3.751 1.00 54.62 91 GLU A N 1
ATOM 720 C CA . GLU A 1 91 ? 11.371 23.860 2.727 1.00 54.62 91 GLU A CA 1
ATOM 721 C C . GLU A 1 91 ? 12.805 23.573 3.247 1.00 54.62 91 GLU A C 1
ATOM 723 O O . GLU A 1 91 ? 13.686 23.199 2.479 1.00 54.62 91 GLU A O 1
ATOM 728 N N . ASP A 1 92 ? 13.054 23.665 4.556 1.00 51.19 92 ASP A N 1
ATOM 729 C CA . ASP A 1 92 ? 14.385 23.635 5.170 1.00 51.19 92 ASP A CA 1
ATOM 730 C C . ASP A 1 92 ? 14.753 22.301 5.854 1.00 51.19 92 ASP A C 1
ATOM 732 O O . ASP A 1 92 ? 15.757 22.210 6.564 1.00 51.19 92 ASP A O 1
ATOM 736 N N . HIS A 1 93 ? 13.984 21.224 5.669 1.00 48.66 93 HIS A N 1
ATOM 737 C CA . HIS A 1 93 ? 14.254 19.932 6.327 1.00 48.66 93 HIS A CA 1
ATOM 738 C C . HIS A 1 93 ? 14.751 18.838 5.372 1.00 48.66 93 HIS A C 1
ATOM 740 O O . HIS A 1 93 ? 14.334 17.686 5.446 1.00 48.66 93 HIS A O 1
ATOM 746 N N . PHE A 1 94 ? 15.716 19.189 4.518 1.00 42.16 94 PHE A N 1
ATOM 747 C CA . PHE A 1 94 ? 16.660 18.235 3.910 1.00 42.16 94 PHE A CA 1
ATOM 748 C C . PHE A 1 94 ? 18.069 18.330 4.510 1.00 42.16 94 PHE A C 1
ATOM 750 O O . PHE A 1 94 ? 19.039 17.853 3.922 1.00 42.16 94 PHE A O 1
ATOM 757 N N . ILE A 1 95 ? 18.216 18.895 5.711 1.00 39.94 95 ILE A N 1
ATOM 758 C CA . ILE A 1 95 ? 19.467 18.742 6.452 1.00 39.94 95 ILE A CA 1
ATOM 759 C C . ILE A 1 95 ? 19.453 17.346 7.075 1.00 39.94 95 ILE A C 1
ATOM 761 O O . ILE A 1 95 ? 18.893 17.131 8.151 1.00 39.94 95 ILE A O 1
ATOM 765 N N . LEU A 1 96 ? 20.069 16.383 6.373 1.00 42.44 96 LEU A N 1
ATOM 766 C CA . LEU A 1 96 ? 20.587 15.168 6.996 1.00 42.44 96 LEU A CA 1
ATOM 767 C C . LEU A 1 96 ? 21.244 15.596 8.304 1.00 42.44 96 LEU A C 1
ATOM 769 O O . LEU A 1 96 ? 22.196 16.377 8.290 1.00 42.44 96 LEU A O 1
ATOM 773 N N . ARG A 1 97 ? 20.721 15.101 9.426 1.00 39.22 97 ARG A N 1
ATOM 774 C CA . ARG A 1 97 ? 21.285 15.306 10.758 1.00 39.22 97 ARG A CA 1
ATOM 775 C C . ARG A 1 97 ? 22.612 14.543 10.841 1.00 39.22 97 ARG A C 1
ATOM 777 O O . ARG A 1 97 ? 22.718 13.514 11.494 1.00 39.22 97 ARG A O 1
ATOM 784 N N . SER A 1 98 ? 23.608 15.029 10.107 1.00 41.59 98 SER A N 1
ATOM 785 C CA . SER A 1 98 ? 25.006 14.677 10.253 1.00 41.59 98 SER A CA 1
ATOM 786 C C . SER A 1 98 ? 25.428 15.237 11.599 1.00 41.59 98 SER A C 1
ATOM 788 O O . SER A 1 98 ? 25.401 16.447 11.827 1.00 41.59 98 SER A O 1
ATOM 790 N N . THR A 1 99 ? 25.740 14.353 12.539 1.00 50.22 99 THR A N 1
ATOM 791 C CA . THR A 1 99 ? 26.296 14.726 13.835 1.00 50.22 99 THR A CA 1
ATOM 792 C C . THR A 1 99 ? 27.744 15.168 13.649 1.00 50.22 99 THR A C 1
ATOM 794 O O . THR A 1 99 ? 28.672 14.462 14.028 1.00 50.22 99 THR A O 1
ATOM 797 N N . HIS A 1 100 ? 27.945 16.347 13.073 1.00 45.75 100 HIS A N 1
ATOM 798 C CA . HIS A 1 100 ? 29.178 17.102 13.227 1.00 45.75 100 HIS A CA 1
ATOM 799 C C . HIS A 1 100 ? 28.810 18.462 13.807 1.00 45.75 100 HIS A C 1
ATOM 801 O O . HIS A 1 100 ? 28.285 19.341 13.130 1.00 45.75 100 HIS A O 1
ATOM 807 N N . GLN A 1 101 ? 29.020 18.589 15.116 1.00 38.16 101 GLN A N 1
ATOM 808 C CA . GLN A 1 101 ? 28.784 19.823 15.849 1.00 38.16 101 GLN A CA 1
ATOM 809 C C . GLN A 1 101 ? 29.859 20.846 15.480 1.00 38.16 101 GLN A C 1
ATOM 811 O O . GLN A 1 101 ? 30.950 20.824 16.045 1.00 38.16 101 GLN A O 1
ATOM 816 N N . PHE A 1 102 ? 29.551 21.755 14.558 1.00 37.12 102 PHE A N 1
ATOM 817 C CA . PHE A 1 102 ? 30.348 22.961 14.354 1.00 37.12 102 PHE A CA 1
ATOM 818 C C . PHE A 1 102 ? 29.760 24.086 15.203 1.00 37.12 102 PHE A C 1
ATOM 820 O O . PHE A 1 102 ? 28.668 24.584 14.951 1.00 37.12 102 PHE A O 1
ATOM 827 N N . HIS A 1 103 ? 30.487 24.456 16.247 1.00 38.84 103 HIS A N 1
ATOM 828 C CA . HIS A 1 103 ? 30.208 25.612 17.087 1.00 38.84 103 HIS A CA 1
ATOM 829 C C . HIS A 1 103 ? 30.842 26.826 16.405 1.00 38.84 103 HIS A C 1
ATOM 831 O O . HIS A 1 103 ? 32.064 26.948 16.339 1.00 38.84 103 HIS A O 1
ATOM 837 N N . THR A 1 104 ? 30.018 27.716 15.859 1.00 44.00 104 THR A N 1
ATOM 838 C CA . THR A 1 104 ? 30.485 28.969 15.259 1.00 44.00 104 THR A CA 1
ATOM 839 C C . THR A 1 104 ? 30.626 30.031 16.348 1.00 44.00 104 THR A C 1
ATOM 841 O O . THR A 1 104 ? 29.633 30.549 16.856 1.00 44.00 104 THR A O 1
ATOM 844 N N . SER A 1 105 ? 31.871 30.339 16.715 1.00 43.19 105 SER A N 1
ATOM 845 C CA . SER A 1 105 ? 32.235 31.510 17.523 1.00 43.19 105 SER A CA 1
ATOM 846 C C . SER A 1 105 ? 32.041 32.798 16.696 1.00 43.19 105 SER A C 1
ATOM 848 O O . SER A 1 105 ? 32.380 32.796 15.511 1.00 43.19 105 SER A O 1
ATOM 850 N N . PRO A 1 106 ? 31.507 33.901 17.260 1.00 49.41 106 PRO A N 1
ATOM 851 C CA . PRO A 1 106 ? 30.983 35.034 16.488 1.00 49.41 106 PRO A CA 1
ATOM 852 C C . PRO A 1 106 ? 32.039 36.027 15.972 1.00 49.41 106 PRO A C 1
ATOM 854 O O . PRO A 1 106 ? 31.678 37.109 15.519 1.00 49.41 106 PRO A O 1
ATOM 857 N N . HIS A 1 107 ? 33.329 35.692 15.985 1.00 46.88 107 HIS A N 1
ATOM 858 C CA . HIS A 1 107 ? 34.354 36.540 15.376 1.00 46.88 107 HIS A CA 1
ATOM 859 C C . HIS A 1 107 ? 35.112 35.789 14.286 1.00 46.88 107 HIS A C 1
ATOM 861 O O . HIS A 1 107 ? 35.887 34.872 14.550 1.00 46.88 107 HIS A O 1
ATOM 867 N N . GLY A 1 108 ? 34.862 36.197 13.039 1.00 53.44 108 GLY A N 1
ATOM 868 C CA . GLY A 1 108 ? 35.531 35.687 11.853 1.00 53.44 108 GLY A CA 1
ATOM 869 C C . GLY A 1 108 ? 37.035 35.923 11.911 1.00 53.44 108 GLY A C 1
ATOM 870 O O . GLY A 1 108 ? 37.511 37.017 11.631 1.00 53.44 108 GLY A O 1
ATOM 871 N N . THR A 1 109 ? 37.783 34.880 12.253 1.00 53.66 109 THR A N 1
ATOM 872 C CA . THR A 1 109 ? 39.173 34.652 11.847 1.00 53.66 109 THR A CA 1
ATOM 873 C C . THR A 1 109 ? 39.420 33.149 11.948 1.00 53.66 109 THR A C 1
ATOM 875 O O . THR A 1 109 ? 39.415 32.568 13.031 1.00 53.66 109 THR A O 1
ATOM 878 N N . LEU A 1 110 ? 39.573 32.501 10.796 1.00 49.56 110 LEU A N 1
ATOM 879 C CA . LEU A 1 110 ? 39.759 31.059 10.671 1.00 49.56 110 LEU A CA 1
ATOM 880 C C . LEU A 1 110 ? 41.243 30.745 10.924 1.00 49.56 110 LEU A C 1
ATOM 882 O O . LEU A 1 110 ? 42.068 30.835 10.020 1.00 49.56 110 LEU A O 1
ATOM 886 N N . MET A 1 111 ? 41.601 30.449 12.174 1.00 46.09 111 MET A N 1
ATOM 887 C CA . MET A 1 111 ? 42.930 29.936 12.520 1.00 46.09 111 MET A CA 1
ATOM 888 C C . MET A 1 111 ? 42.926 28.416 12.328 1.00 46.09 111 MET A C 1
ATOM 890 O O . MET A 1 111 ? 42.253 27.691 13.057 1.00 46.09 111 MET A O 1
ATOM 894 N N . MET A 1 112 ? 43.660 27.938 11.323 1.00 48.91 112 MET A N 1
ATOM 895 C CA . MET A 1 112 ? 43.962 26.517 11.146 1.00 48.91 112 MET A CA 1
ATOM 896 C C . MET A 1 112 ? 45.030 26.116 12.167 1.00 48.91 112 MET A C 1
ATOM 898 O O . MET A 1 112 ? 46.212 26.379 11.954 1.00 48.91 112 MET A O 1
ATOM 902 N N . THR A 1 113 ? 44.644 25.486 13.274 1.00 58.09 113 THR A N 1
ATOM 903 C CA . THR A 1 113 ? 45.611 24.861 14.188 1.00 58.09 113 THR A CA 1
ATOM 904 C C . THR A 1 113 ? 45.820 23.404 13.778 1.00 58.09 113 THR A C 1
ATOM 906 O O . THR A 1 113 ? 44.878 22.613 13.769 1.00 58.09 113 THR A O 1
ATOM 909 N N . GLN A 1 114 ? 47.054 23.054 13.403 1.00 53.28 114 GLN A N 1
ATOM 910 C CA . GLN A 1 114 ? 47.457 21.676 13.112 1.00 53.28 114 GLN A CA 1
ATOM 911 C C . GLN A 1 114 ? 47.376 20.783 14.366 1.00 53.28 114 GLN A C 1
ATOM 913 O O . GLN A 1 114 ? 47.673 21.255 15.467 1.00 53.28 114 GLN A O 1
ATOM 918 N N . PRO A 1 115 ? 47.031 19.491 14.223 1.00 55.31 115 PRO A N 1
ATOM 919 C CA . PRO A 1 115 ? 47.055 18.546 15.331 1.00 55.31 115 PRO A CA 1
ATOM 920 C C . PRO A 1 115 ? 48.489 18.080 15.626 1.00 55.31 115 PRO A C 1
ATOM 922 O O . PRO A 1 115 ? 49.132 17.449 14.790 1.00 55.31 115 PRO A O 1
ATOM 925 N N . ASN A 1 116 ? 48.965 18.361 16.840 1.00 47.22 116 ASN A N 1
ATOM 926 C CA . ASN A 1 116 ? 50.119 17.686 17.432 1.00 47.22 116 ASN A CA 1
ATOM 927 C C . ASN A 1 116 ? 49.692 16.267 17.845 1.00 47.22 116 ASN A C 1
ATOM 929 O O . ASN A 1 116 ? 48.800 16.115 18.682 1.00 47.22 116 ASN A O 1
ATOM 933 N N . LEU A 1 117 ? 50.320 15.245 17.261 1.00 53.25 117 LEU A N 1
ATOM 934 C CA . LEU A 1 117 ? 50.397 13.909 17.859 1.00 53.25 117 LEU A CA 1
ATOM 935 C C . LEU A 1 117 ? 51.659 13.829 18.741 1.00 53.25 117 LEU A C 1
ATOM 937 O O . LEU A 1 117 ? 52.611 14.558 18.461 1.00 53.25 117 LEU A O 1
ATOM 941 N N . PRO A 1 118 ? 51.654 12.999 19.802 1.00 62.53 118 PRO A N 1
ATOM 942 C CA . PRO A 1 118 ? 52.806 12.816 20.685 1.00 62.53 118 PRO A CA 1
ATOM 943 C C . PRO A 1 118 ? 54.009 12.174 19.984 1.00 62.53 118 PRO A C 1
ATOM 945 O O . PRO A 1 118 ? 53.795 11.363 19.052 1.00 62.53 118 PRO A O 1
#

Organism: NCBI:txid370345

Mean predicted aligned error: 15.38 Å

Foldseek 3Di:
DDDDDPVVVCVVVVHDDPVVVVLVVLQVVVLVLCQAPPDPVVVVLVDDPPPPDDPDDSSRSNVVSCVVCVVPDDPDRHHDDPVVVPDDPDVPPPPPPPPDDDDDDPDDDDDDDDDDDD

Sequence (118 aa):
MKSTPIKVMEETAAIHPLDKRRDAKIMGQTEKYKCLPNHPMRQRMNGITNNRFKHSSFIHDSKSLAKEHQDSIPSSTLPLDPSDLQQPLTEDHFILRSTHQFHTSPHGTLMMTQPNLP